Protein AF-A0AAX4KU47-F1 (afdb_monomer_lite)

Structure (mmCIF, N/CA/C/O backbone):
data_AF-A0AAX4KU47-F1
#
_entry.id   AF-A0AAX4KU47-F1
#
loop_
_atom_site.group_PDB
_atom_site.id
_atom_site.type_symbol
_atom_site.label_atom_id
_atom_site.label_alt_id
_atom_site.label_comp_id
_atom_site.label_asym_id
_atom_site.label_entity_id
_atom_site.label_seq_id
_atom_site.pdbx_PDB_ins_code
_atom_site.Cartn_x
_atom_site.Cartn_y
_atom_site.Cartn_z
_atom_site.occupancy
_atom_site.B_iso_or_equiv
_atom_site.auth_seq_id
_atom_site.auth_comp_id
_atom_site.auth_asym_id
_atom_site.auth_atom_id
_atom_site.pdbx_PDB_model_num
ATOM 1 N N . MET A 1 1 ? -15.402 -26.966 4.811 1.00 39.06 1 MET A N 1
ATOM 2 C CA . MET A 1 1 ? -16.759 -26.516 5.169 1.00 39.06 1 MET A CA 1
ATOM 3 C C . MET A 1 1 ? -16.585 -25.682 6.416 1.00 39.06 1 MET A C 1
ATOM 5 O O . MET A 1 1 ? -16.172 -26.235 7.422 1.00 39.06 1 MET A O 1
ATOM 9 N N . SER A 1 2 ? -16.697 -24.364 6.300 1.00 47.88 2 SER A N 1
ATOM 10 C CA . SER A 1 2 ? -16.531 -23.455 7.434 1.00 47.88 2 SER A CA 1
ATOM 11 C C . SER A 1 2 ? -17.862 -23.411 8.173 1.00 47.88 2 SER A C 1
ATOM 13 O O . SER A 1 2 ? -18.871 -23.074 7.552 1.00 47.88 2 SER A O 1
ATOM 15 N N . ASP A 1 3 ? -17.880 -23.810 9.44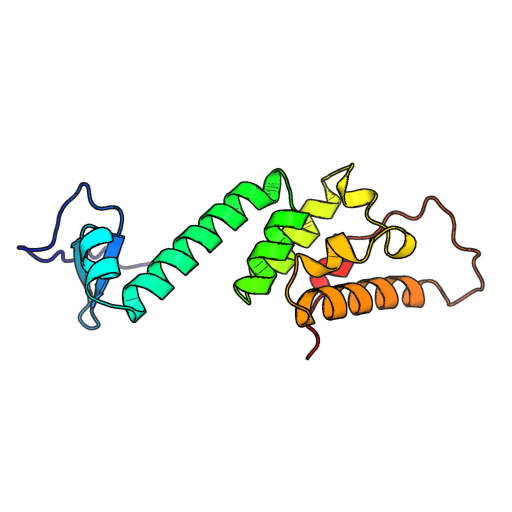2 1.00 53.91 3 ASP A N 1
ATOM 16 C CA . ASP A 1 3 ? -19.080 -23.752 10.272 1.00 53.91 3 ASP A CA 1
ATOM 17 C C . ASP A 1 3 ? -19.616 -22.316 10.293 1.00 53.91 3 ASP A C 1
ATOM 19 O O . ASP A 1 3 ? -18.900 -21.366 10.605 1.00 53.91 3 ASP A O 1
ATOM 23 N N . GLY A 1 4 ? -20.876 -22.150 9.888 1.00 66.69 4 GLY A N 1
ATOM 24 C CA . GLY A 1 4 ? -21.559 -20.862 9.750 1.00 66.69 4 GLY A CA 1
ATOM 25 C C . GLY A 1 4 ? -21.935 -20.226 11.088 1.00 66.69 4 GLY A C 1
ATOM 26 O O . GLY A 1 4 ? -23.089 -19.845 11.276 1.00 66.69 4 GLY A O 1
ATOM 27 N N . GLN A 1 5 ? -20.998 -20.136 12.032 1.00 75.06 5 GLN A N 1
ATOM 28 C CA . GLN A 1 5 ? -21.215 -19.431 13.290 1.00 75.06 5 GLN A CA 1
ATOM 29 C C . GLN A 1 5 ? -21.372 -17.933 13.020 1.00 75.06 5 GLN A C 1
ATOM 31 O O . GLN A 1 5 ? -20.474 -17.258 12.519 1.00 75.06 5 GLN A O 1
ATOM 36 N N . THR A 1 6 ? -22.551 -17.410 13.345 1.00 84.31 6 THR A N 1
ATOM 37 C CA . THR A 1 6 ? -22.819 -15.974 13.316 1.00 84.31 6 THR A CA 1
ATOM 38 C C . THR A 1 6 ? -21.950 -15.255 14.351 1.00 84.31 6 THR A C 1
ATOM 40 O O . THR A 1 6 ? -21.951 -15.671 15.513 1.00 84.31 6 THR A O 1
ATOM 43 N N . PRO A 1 7 ? -21.248 -14.172 13.972 1.00 90.00 7 PRO A N 1
ATOM 44 C CA . PRO A 1 7 ? -20.379 -13.431 14.881 1.00 90.00 7 PRO A CA 1
ATOM 45 C C . PRO A 1 7 ? -21.160 -12.880 16.081 1.00 90.00 7 PRO A C 1
ATOM 47 O O . PRO A 1 7 ? -22.229 -12.282 15.927 1.00 90.00 7 PRO A O 1
ATOM 50 N N . LYS A 1 8 ? -20.613 -13.080 17.284 1.00 95.19 8 LYS A N 1
ATOM 51 C CA . LYS A 1 8 ? -21.180 -12.584 18.542 1.00 95.19 8 LYS A CA 1
ATOM 52 C C . LYS A 1 8 ? -20.763 -11.126 18.747 1.00 95.19 8 LYS A C 1
ATOM 54 O O . LYS A 1 8 ? -19.605 -10.850 19.042 1.00 95.19 8 LYS A O 1
ATOM 59 N N . PHE A 1 9 ? -21.706 -10.198 18.609 1.00 95.75 9 PHE A N 1
ATOM 60 C CA . PHE A 1 9 ? -21.466 -8.777 18.877 1.00 95.75 9 PHE A CA 1
ATOM 61 C C . PHE A 1 9 ? -21.737 -8.420 20.340 1.00 95.75 9 PHE A C 1
ATOM 63 O O . PHE A 1 9 ? -22.656 -8.963 20.958 1.00 95.75 9 PHE A O 1
ATOM 70 N N . ASP A 1 10 ? -20.949 -7.491 20.878 1.00 96.69 10 ASP A N 1
ATOM 71 C CA . ASP A 1 10 ? -21.195 -6.895 22.191 1.00 96.69 10 ASP A CA 1
ATOM 72 C C . ASP A 1 10 ? -22.519 -6.108 22.203 1.00 96.69 10 ASP A C 1
ATOM 74 O O . ASP A 1 10 ? -22.901 -5.488 21.212 1.00 96.69 10 ASP A O 1
ATOM 78 N N . SER A 1 11 ? -23.255 -6.127 23.316 1.00 95.00 11 SER A N 1
ATOM 79 C CA . SER A 1 11 ? -24.563 -5.459 23.393 1.00 95.00 11 SER A CA 1
ATOM 80 C C . SER A 1 11 ? -24.476 -3.937 23.527 1.00 95.00 11 SER A C 1
ATOM 82 O O . SER A 1 11 ? -25.456 -3.250 23.248 1.00 95.00 11 SER A O 1
ATOM 84 N N . ILE A 1 12 ? -23.343 -3.411 23.996 1.00 95.19 12 ILE A N 1
ATOM 85 C CA . ILE A 1 12 ? -23.135 -1.984 24.268 1.00 95.19 12 ILE A CA 1
ATOM 86 C C . ILE A 1 12 ? -22.371 -1.344 23.106 1.00 95.19 12 ILE A C 1
ATOM 88 O O . ILE A 1 12 ? -22.745 -0.279 22.619 1.00 95.19 12 ILE A O 1
ATOM 92 N N . TYR A 1 13 ? -21.319 -2.005 22.635 1.00 93.38 13 TYR A N 1
ATOM 93 C CA . TYR A 1 13 ? -20.399 -1.496 21.621 1.00 93.38 13 TYR A CA 1
ATOM 94 C C . TYR A 1 13 ? -20.650 -2.151 20.256 1.00 93.38 13 TYR A C 1
ATOM 96 O O . TYR A 1 13 ? -19.794 -2.845 19.707 1.00 93.38 13 TYR A O 1
ATOM 104 N N . ASN A 1 14 ? -21.844 -1.933 19.706 1.00 95.81 14 ASN A N 1
ATOM 105 C CA . ASN A 1 14 ? -22.253 -2.463 18.404 1.00 95.81 14 ASN A CA 1
ATOM 106 C C . ASN A 1 14 ? -23.007 -1.412 17.582 1.00 95.81 14 ASN A C 1
ATOM 108 O O . ASN A 1 14 ? -24.174 -1.587 17.233 1.00 95.81 14 ASN A O 1
ATOM 112 N N . ASP A 1 15 ? -22.339 -0.299 17.287 1.00 94.62 15 ASP A N 1
ATOM 113 C CA . ASP A 1 15 ? -22.881 0.715 16.386 1.00 94.62 15 ASP A CA 1
ATOM 114 C C . ASP A 1 15 ? -22.839 0.195 14.933 1.00 94.62 15 ASP A C 1
ATOM 116 O O . ASP A 1 15 ? -21.754 -0.026 14.389 1.00 94.62 15 ASP A O 1
ATOM 120 N N . PRO A 1 16 ? -23.986 -0.021 14.262 1.00 93.44 16 PRO A N 1
ATOM 121 C CA . PRO A 1 16 ? -24.010 -0.523 12.891 1.00 93.44 16 PRO A CA 1
ATOM 122 C C . PRO A 1 16 ? -23.493 0.489 11.860 1.00 93.44 16 PRO A C 1
ATOM 124 O O . PRO A 1 16 ? -23.193 0.089 10.737 1.00 93.44 16 PRO A O 1
ATOM 127 N N . SER A 1 17 ? -23.396 1.771 12.216 1.00 92.81 17 SER A N 1
ATOM 128 C CA . SER A 1 17 ? -22.855 2.826 11.354 1.00 92.81 17 SER A CA 1
ATOM 129 C C . SER A 1 17 ? -21.335 2.980 11.467 1.00 92.81 17 SER A C 1
ATOM 131 O O . SER A 1 17 ? -20.714 3.643 10.633 1.00 92.81 17 SER A O 1
ATOM 133 N N . ALA A 1 18 ? -20.718 2.346 12.468 1.00 93.31 18 ALA A N 1
ATOM 134 C CA . ALA A 1 18 ? -19.285 2.419 12.680 1.00 93.31 18 ALA A CA 1
ATOM 135 C C . ALA A 1 18 ? -18.496 1.710 11.569 1.00 93.31 18 ALA A C 1
ATOM 137 O O . ALA A 1 18 ? -18.812 0.597 11.149 1.00 93.31 18 ALA A O 1
ATOM 138 N N . SER A 1 19 ? -17.398 2.334 11.142 1.00 90.06 19 SER A N 1
ATOM 139 C CA . SER A 1 19 ? -16.499 1.801 10.109 1.00 90.06 19 SER A CA 1
ATOM 140 C C . SER A 1 19 ? -15.408 0.871 10.644 1.00 90.06 19 SER A C 1
ATOM 142 O O . SER A 1 19 ? -14.679 0.270 9.858 1.00 90.06 19 SER A O 1
ATOM 144 N N . THR A 1 20 ? -15.254 0.756 11.967 1.00 92.31 20 THR A N 1
ATOM 145 C CA . THR A 1 20 ? -14.213 -0.065 12.601 1.00 92.31 20 THR A CA 1
ATOM 146 C C . THR A 1 20 ? -14.843 -1.189 13.410 1.00 92.31 20 THR A C 1
ATOM 148 O O . THR A 1 20 ? -15.725 -0.955 14.234 1.00 92.31 20 THR A O 1
ATOM 151 N N . THR A 1 21 ? -14.365 -2.415 13.184 1.00 95.31 21 THR A N 1
ATOM 152 C CA . THR A 1 21 ? -14.710 -3.588 13.994 1.00 95.31 21 THR A CA 1
ATOM 153 C C . THR A 1 21 ? -13.458 -4.092 14.700 1.00 95.31 21 THR A C 1
ATOM 155 O O . THR A 1 21 ? -12.469 -4.415 14.043 1.00 95.31 21 THR A O 1
ATOM 158 N N . LEU A 1 22 ? -13.493 -4.145 16.029 1.00 94.50 22 LEU A N 1
ATOM 159 C CA . LEU A 1 22 ? -12.470 -4.790 16.847 1.00 94.50 22 LEU A CA 1
ATOM 160 C C . LEU A 1 22 ? -12.941 -6.199 17.207 1.00 94.50 22 LEU A C 1
ATOM 162 O O . LEU A 1 22 ? -14.134 -6.416 17.410 1.00 94.50 22 LEU A O 1
ATOM 166 N N . VAL A 1 23 ? -12.006 -7.140 17.292 1.00 95.81 23 VAL A N 1
ATOM 167 C CA . VAL A 1 23 ? -12.281 -8.524 17.691 1.00 95.81 23 VAL A CA 1
ATOM 168 C C . VAL A 1 23 ? -11.397 -8.845 18.884 1.00 95.81 23 VAL A C 1
ATOM 170 O O . VAL A 1 23 ? -10.178 -8.673 18.815 1.00 95.81 23 VAL A O 1
ATOM 173 N N . SER A 1 24 ? -12.007 -9.247 19.993 1.00 95.19 24 SER A N 1
ATOM 174 C CA . SER A 1 24 ? -11.281 -9.697 21.180 1.00 95.19 24 SER A CA 1
ATOM 175 C C . SER A 1 24 ? -10.788 -11.139 21.025 1.00 95.19 24 SER A C 1
ATOM 177 O O . SER A 1 24 ? -11.182 -11.866 20.115 1.00 95.19 24 SER A O 1
ATOM 179 N N . SER A 1 25 ? -9.916 -11.577 21.935 1.00 95.31 25 SER A N 1
ATOM 180 C CA . SER A 1 25 ? -9.374 -12.944 21.938 1.00 95.31 25 SER A CA 1
ATOM 181 C C . SER A 1 25 ? -10.416 -14.035 22.210 1.00 95.31 25 SER A C 1
ATOM 183 O O . SER A 1 25 ? -10.154 -15.197 21.929 1.00 95.31 25 SER A O 1
ATOM 185 N N . ASP A 1 26 ? -11.568 -13.678 22.775 1.00 95.50 26 ASP A N 1
ATOM 186 C CA . ASP A 1 26 ? -12.726 -14.550 23.010 1.00 95.50 26 ASP A CA 1
ATOM 187 C C . ASP A 1 26 ? -13.793 -14.434 21.903 1.00 95.50 26 ASP A C 1
ATOM 189 O O . ASP A 1 26 ? -14.955 -14.773 22.122 1.00 95.50 26 ASP A O 1
ATOM 193 N N . GLU A 1 27 ? -13.399 -13.950 20.719 1.00 94.31 27 GLU A N 1
ATOM 194 C CA . GLU A 1 27 ? -14.235 -13.855 19.513 1.00 94.31 27 GLU A CA 1
ATOM 195 C C . GLU A 1 27 ? -15.504 -12.997 19.685 1.00 94.31 27 GLU A C 1
ATOM 197 O O . GLU A 1 27 ? -16.520 -13.207 19.014 1.00 94.31 27 GLU A O 1
ATOM 202 N N . VAL A 1 28 ? -15.453 -11.989 20.563 1.00 96.25 28 VAL A N 1
ATOM 203 C CA . VAL A 1 28 ? -16.495 -10.960 20.668 1.00 96.25 28 VAL A CA 1
ATOM 204 C C . VAL A 1 28 ? -16.146 -9.792 19.749 1.00 96.25 28 VAL A C 1
ATOM 206 O O . VAL A 1 28 ? -15.014 -9.306 19.709 1.00 96.25 28 VAL A O 1
ATOM 209 N N . TYR A 1 29 ? -17.139 -9.342 18.988 1.00 96.88 29 TYR A N 1
ATOM 210 C CA . TYR A 1 29 ? -16.997 -8.283 17.998 1.00 96.88 29 TYR A CA 1
ATOM 211 C C . TYR A 1 29 ? -17.541 -6.959 18.544 1.00 96.88 29 TYR A C 1
ATOM 213 O O . TYR A 1 29 ? -18.667 -6.894 19.040 1.00 96.88 29 TYR A O 1
ATOM 221 N N . PHE A 1 30 ? -16.766 -5.889 18.383 1.00 96.88 30 PHE A N 1
ATOM 222 C CA . PHE A 1 30 ? -17.108 -4.537 18.824 1.00 96.88 30 PHE A CA 1
ATOM 223 C C . PHE A 1 30 ? -17.125 -3.608 17.610 1.00 96.88 30 PHE A C 1
ATOM 225 O O . PHE A 1 30 ? -16.092 -3.440 16.961 1.00 96.88 30 PHE A O 1
ATOM 232 N N . ARG A 1 31 ? -18.269 -2.993 17.294 1.00 96.19 31 ARG A N 1
ATOM 233 C CA . ARG A 1 31 ? -18.370 -1.973 16.236 1.00 96.19 31 ARG A CA 1
ATOM 234 C C . ARG A 1 31 ? -18.371 -0.591 16.866 1.00 96.19 31 ARG A C 1
ATOM 236 O O . ARG A 1 31 ? -19.286 -0.254 17.618 1.00 96.19 31 ARG A O 1
ATOM 243 N N . VAL A 1 32 ? -17.329 0.185 16.585 1.00 95.44 32 VAL A N 1
ATOM 244 C CA . VAL A 1 32 ? -17.055 1.455 17.270 1.00 95.44 32 VAL A CA 1
ATOM 245 C C . VAL A 1 32 ? -16.520 2.510 16.309 1.00 95.44 32 VAL A C 1
ATOM 247 O 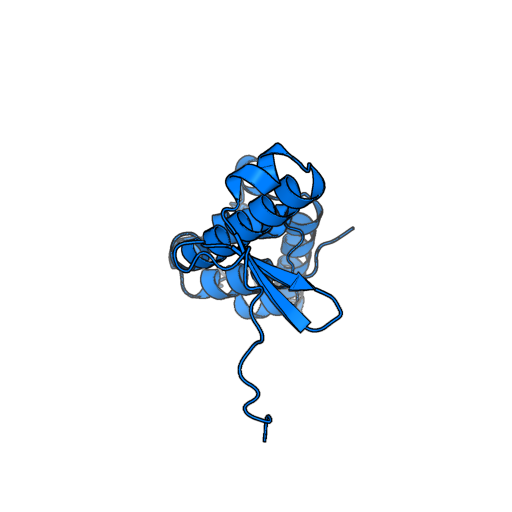O . VAL A 1 32 ? -15.803 2.200 15.356 1.00 95.44 32 VAL A O 1
ATOM 250 N N . ASP A 1 33 ? -16.849 3.774 16.570 1.00 93.62 33 ASP A N 1
ATOM 251 C CA . ASP A 1 33 ? -16.274 4.888 15.823 1.00 93.62 33 ASP A CA 1
ATOM 252 C C . ASP A 1 33 ? -14.745 4.948 16.061 1.00 93.62 33 ASP A C 1
ATOM 254 O O . ASP A 1 33 ? -14.285 4.835 17.206 1.00 93.62 33 ASP A O 1
ATOM 258 N N . PRO A 1 34 ? -13.920 5.110 15.011 1.00 92.75 34 PRO A N 1
ATOM 259 C CA . PRO A 1 34 ? -12.472 5.189 15.161 1.00 92.75 34 PRO A CA 1
ATOM 260 C C . PRO A 1 34 ? -11.992 6.462 15.876 1.00 92.75 34 PRO A C 1
ATOM 262 O O . PRO A 1 34 ? -10.896 6.458 16.437 1.00 92.75 34 PRO A O 1
ATOM 265 N N . TYR A 1 35 ? -12.742 7.565 15.861 1.00 93.62 35 TYR A N 1
ATOM 266 C CA . TYR A 1 35 ? -12.311 8.856 16.403 1.00 93.62 35 TYR A CA 1
ATOM 267 C C . TYR A 1 35 ? -12.001 8.801 17.911 1.00 93.62 35 TYR A C 1
ATOM 269 O O . TYR A 1 35 ? -10.886 9.188 18.284 1.00 93.62 35 TYR A O 1
ATOM 277 N N . PRO A 1 36 ? -12.881 8.276 18.791 1.00 94.00 36 PRO A N 1
ATOM 278 C CA . PRO A 1 36 ? -12.555 8.095 20.205 1.00 94.00 36 PRO A CA 1
ATOM 279 C C . PRO A 1 36 ? -11.307 7.233 20.437 1.00 94.00 36 PRO A C 1
ATOM 281 O O . PRO A 1 36 ? -10.480 7.578 21.281 1.00 94.00 36 PRO A O 1
ATOM 284 N N . LEU A 1 37 ? -11.123 6.161 19.654 1.00 93.88 37 LEU A N 1
ATOM 285 C CA . LEU A 1 37 ? -9.957 5.275 19.761 1.00 93.88 37 LEU A CA 1
ATOM 286 C C . LEU A 1 37 ?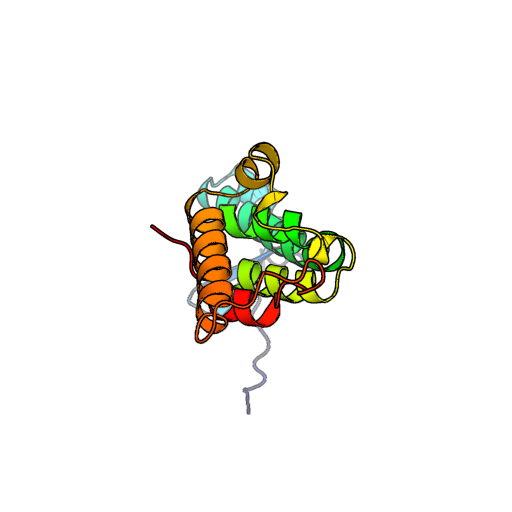 -8.658 5.998 19.395 1.00 93.88 37 LEU A C 1
ATOM 288 O O . LEU A 1 37 ? -7.684 5.944 20.144 1.00 93.88 37 LEU A O 1
ATOM 292 N N . LYS A 1 38 ? -8.660 6.725 18.270 1.00 93.94 38 LYS A N 1
ATOM 293 C CA . LYS A 1 38 ? -7.518 7.526 17.803 1.00 93.94 38 LYS A CA 1
ATOM 294 C C . LYS A 1 38 ? -7.154 8.633 18.793 1.00 93.94 38 LYS A C 1
ATOM 296 O O . LYS A 1 38 ? -5.980 8.957 18.955 1.00 93.94 38 LYS A O 1
ATOM 301 N N . LYS A 1 39 ? -8.156 9.233 19.440 1.00 94.88 39 LYS A N 1
ATOM 302 C CA . LYS A 1 39 ? -7.958 10.297 20.432 1.00 94.88 39 LYS A CA 1
ATOM 303 C C . LYS A 1 39 ? -7.410 9.754 21.754 1.00 94.88 39 LYS A C 1
ATOM 305 O O . LYS A 1 39 ? -6.573 10.408 22.366 1.00 94.88 39 LYS A O 1
ATOM 310 N N . GLY A 1 40 ? -7.894 8.591 22.193 1.00 94.06 40 GLY A N 1
ATOM 311 C CA . GLY A 1 40 ? -7.564 8.007 23.495 1.00 94.06 40 GLY A CA 1
ATOM 312 C C . GLY A 1 40 ? -6.329 7.105 23.517 1.00 94.06 40 GLY A C 1
ATOM 313 O O . GLY A 1 40 ? -5.829 6.804 24.596 1.00 94.06 40 GLY A O 1
ATOM 314 N N . SER A 1 41 ? -5.829 6.661 22.362 1.00 96.44 41 SER A N 1
ATOM 315 C CA . SER A 1 41 ? -4.718 5.710 22.286 1.00 96.44 41 SER A CA 1
ATOM 316 C C . SER A 1 41 ? -3.831 5.975 21.076 1.00 96.44 41 SER A C 1
ATOM 318 O O . SER A 1 41 ? -4.284 5.935 19.931 1.00 96.44 41 SER A O 1
ATOM 320 N N . THR A 1 42 ? -2.538 6.191 21.325 1.00 94.88 42 THR A N 1
ATOM 321 C CA . THR A 1 42 ? -1.529 6.322 20.264 1.00 94.88 42 THR A CA 1
ATOM 322 C C . THR A 1 42 ? -1.411 5.040 19.445 1.00 94.88 42 THR A C 1
ATOM 324 O O . THR A 1 42 ? -1.326 5.114 18.227 1.00 94.88 42 THR A O 1
ATOM 327 N N . VAL A 1 43 ? -1.521 3.871 20.083 1.00 94.25 43 VAL A N 1
ATOM 328 C CA . VAL A 1 4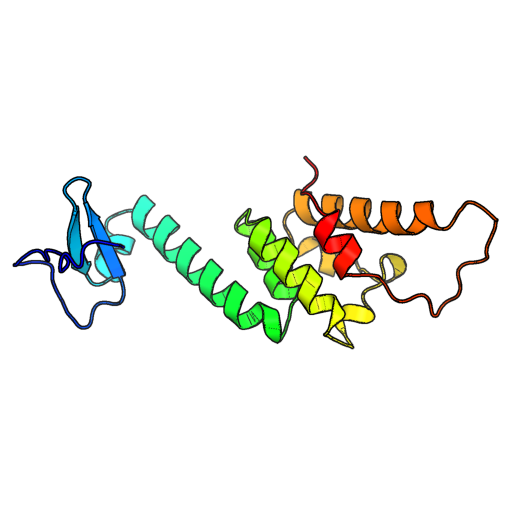3 ? -1.483 2.570 19.400 1.00 94.25 43 VAL A CA 1
ATOM 329 C C . VAL A 1 43 ? -2.638 2.443 18.408 1.00 94.25 43 VAL A C 1
ATOM 331 O O . VAL A 1 43 ? -2.411 2.159 17.235 1.00 94.25 43 VAL A O 1
ATOM 334 N N . PHE A 1 44 ? -3.879 2.706 18.837 1.00 93.12 44 PHE A N 1
ATOM 335 C CA . PHE A 1 44 ? -5.024 2.648 17.921 1.00 93.12 44 PHE A CA 1
ATOM 336 C C . PHE A 1 44 ? -4.954 3.731 16.851 1.00 93.12 44 PHE A C 1
ATOM 338 O O . PHE A 1 44 ? -5.338 3.485 15.708 1.00 93.12 44 PHE A O 1
ATOM 345 N N . ARG A 1 45 ? -4.449 4.919 17.192 1.00 93.31 45 ARG A N 1
ATOM 346 C CA . ARG A 1 45 ? -4.231 5.980 16.214 1.00 93.31 45 ARG A CA 1
ATOM 347 C C . ARG A 1 45 ? -3.324 5.524 15.087 1.00 93.31 45 ARG A C 1
ATOM 349 O O . ARG A 1 45 ? -3.695 5.691 13.926 1.00 93.31 45 ARG A O 1
ATOM 356 N N . ASP A 1 46 ? -2.185 4.950 15.432 1.00 89.81 46 ASP A N 1
ATOM 357 C CA . ASP A 1 46 ? -1.167 4.579 14.462 1.00 89.81 46 ASP A CA 1
ATOM 358 C C . ASP A 1 46 ? -1.667 3.397 13.613 1.00 89.81 46 ASP A C 1
ATOM 360 O O . ASP A 1 46 ? -1.711 3.513 12.390 1.00 89.81 46 ASP A O 1
ATOM 364 N N . VAL A 1 47 ? -2.218 2.346 14.236 1.00 90.50 47 VAL A N 1
ATOM 365 C CA . VAL A 1 47 ? -2.779 1.172 13.533 1.00 90.50 47 VAL A CA 1
ATOM 366 C C . VAL A 1 47 ? -3.925 1.547 12.585 1.00 90.50 47 VAL A C 1
ATOM 368 O O . VAL A 1 47 ? -3.945 1.137 11.425 1.00 90.50 47 VAL A O 1
ATOM 371 N N . LEU A 1 48 ? -4.897 2.344 13.042 1.00 89.94 48 LEU A N 1
ATOM 372 C CA . LEU A 1 48 ? -6.053 2.714 12.215 1.00 89.94 48 LEU A CA 1
ATOM 373 C C . LEU A 1 48 ? -5.677 3.691 11.093 1.00 89.94 48 LEU A C 1
ATOM 375 O O . LEU A 1 48 ? -6.338 3.718 10.056 1.00 89.94 48 LEU A O 1
ATOM 379 N N . THR A 1 49 ? -4.643 4.509 11.292 1.00 90.06 49 THR A N 1
ATOM 380 C CA . THR A 1 49 ? -4.122 5.399 10.243 1.00 90.06 49 THR A CA 1
ATOM 381 C C . THR A 1 49 ? -3.342 4.603 9.205 1.00 90.06 49 THR A C 1
ATOM 383 O O . THR A 1 49 ? -3.549 4.798 8.010 1.00 90.06 49 THR A O 1
ATOM 386 N N . GLU A 1 50 ? -2.512 3.659 9.643 1.00 87.81 50 GLU A N 1
ATOM 387 C CA . GLU A 1 50 ? -1.761 2.767 8.764 1.00 87.81 50 GLU A CA 1
ATOM 388 C C . GLU A 1 50 ? -2.693 1.934 7.872 1.00 87.81 50 GLU A C 1
ATOM 390 O O . GLU A 1 50 ? -2.490 1.860 6.661 1.00 87.81 50 GLU A O 1
ATOM 395 N N . ASN A 1 51 ? -3.775 1.389 8.434 1.00 86.69 51 ASN A N 1
ATOM 396 C CA . ASN A 1 51 ? -4.779 0.654 7.663 1.00 86.69 51 ASN A CA 1
ATOM 397 C C . ASN A 1 51 ? -5.483 1.534 6.623 1.00 86.69 51 ASN A C 1
ATOM 399 O O . ASN A 1 51 ? -5.651 1.115 5.480 1.00 86.69 51 ASN A O 1
ATOM 403 N N . ALA A 1 52 ? -5.847 2.768 6.982 1.00 85.94 52 ALA A N 1
ATOM 404 C CA . ALA A 1 52 ? -6.444 3.701 6.028 1.00 85.94 52 ALA A CA 1
ATOM 405 C C . ALA A 1 52 ? -5.485 4.026 4.868 1.00 85.94 52 ALA A C 1
ATOM 407 O O . ALA A 1 52 ? -5.909 4.076 3.713 1.00 85.94 52 ALA A O 1
ATOM 408 N N . LEU A 1 53 ? -4.189 4.187 5.157 1.00 85.50 53 LEU A N 1
ATOM 409 C CA . LEU A 1 53 ? -3.163 4.388 4.132 1.00 85.50 53 LEU A CA 1
ATOM 410 C C . LEU A 1 53 ? -2.987 3.152 3.239 1.00 85.50 53 LEU A C 1
ATOM 412 O O . LEU A 1 53 ? -2.833 3.309 2.029 1.00 85.50 53 LEU A O 1
ATOM 416 N N . ARG A 1 54 ? -3.052 1.935 3.797 1.00 86.81 54 ARG A N 1
ATOM 417 C CA . ARG A 1 54 ? -3.012 0.681 3.018 1.00 86.81 54 ARG A CA 1
ATOM 418 C C . ARG A 1 54 ? -4.177 0.597 2.035 1.00 86.81 54 ARG A C 1
ATOM 420 O O . ARG A 1 54 ? -3.954 0.303 0.863 1.00 86.81 54 ARG A O 1
ATOM 427 N N . GLU A 1 55 ? -5.397 0.891 2.475 1.00 87.62 55 GLU A N 1
ATOM 428 C CA . GLU A 1 55 ? -6.568 0.889 1.588 1.00 87.62 55 GLU A CA 1
ATOM 429 C C . GLU A 1 55 ? -6.474 1.979 0.518 1.00 87.62 55 GLU A C 1
ATOM 431 O O . GLU A 1 55 ? -6.707 1.714 -0.661 1.00 87.62 55 GLU A O 1
ATOM 436 N N . GLN A 1 56 ? -6.029 3.183 0.885 1.00 84.81 56 GLN A N 1
ATOM 437 C CA . GLN A 1 56 ? -5.786 4.243 -0.090 1.00 84.81 56 GLN A CA 1
ATOM 438 C C . GLN A 1 56 ? -4.735 3.834 -1.130 1.00 84.81 56 GLN A C 1
ATOM 440 O O . GLN A 1 56 ? -4.907 4.103 -2.318 1.00 84.81 56 GLN A O 1
ATOM 445 N N . ALA A 1 57 ? -3.656 3.178 -0.705 1.00 83.38 57 ALA A N 1
ATOM 446 C CA . ALA A 1 57 ? -2.610 2.707 -1.600 1.00 83.38 57 ALA A CA 1
ATOM 447 C C . ALA A 1 57 ? -3.128 1.632 -2.568 1.00 83.38 57 ALA A C 1
ATOM 449 O O . ALA A 1 57 ? -2.811 1.703 -3.751 1.00 83.38 57 ALA A O 1
ATOM 450 N N . LYS A 1 58 ? -3.980 0.701 -2.114 1.00 86.56 58 LYS A N 1
ATOM 451 C CA . LYS A 1 58 ? -4.645 -0.281 -2.993 1.00 86.56 58 LYS A CA 1
ATOM 452 C C . LYS A 1 58 ? -5.521 0.390 -4.048 1.00 86.56 58 LYS A C 1
ATOM 454 O O . LYS A 1 58 ? -5.450 0.020 -5.213 1.00 86.56 58 LYS A O 1
ATOM 459 N N . LEU A 1 59 ? -6.313 1.389 -3.655 1.00 86.25 59 LEU A N 1
ATOM 460 C CA . LEU A 1 59 ? -7.167 2.133 -4.587 1.00 86.25 59 LEU A CA 1
ATOM 461 C C . LEU A 1 59 ? -6.333 2.900 -5.620 1.00 86.25 59 LEU A C 1
ATOM 463 O O . LEU A 1 59 ? -6.618 2.849 -6.812 1.00 86.25 59 LEU A O 1
ATOM 467 N N . LYS A 1 60 ? -5.259 3.558 -5.171 1.00 82.94 60 LYS A N 1
ATOM 468 C CA . LYS A 1 60 ? -4.343 4.301 -6.046 1.00 82.94 60 LYS A CA 1
ATOM 469 C C . LYS A 1 60 ? -3.499 3.414 -6.956 1.00 82.94 60 LYS A C 1
ATOM 471 O O . LYS A 1 60 ? -2.998 3.918 -7.956 1.00 82.94 60 LYS A O 1
ATOM 476 N N . ALA A 1 61 ? -3.311 2.139 -6.621 1.00 85.00 61 ALA A N 1
ATOM 477 C CA . ALA A 1 61 ? -2.407 1.254 -7.351 1.00 85.00 61 ALA A CA 1
ATOM 478 C C . ALA A 1 61 ? -2.785 1.114 -8.832 1.00 85.00 61 ALA A C 1
ATOM 480 O O . ALA A 1 61 ? -1.893 1.017 -9.669 1.00 85.00 61 ALA A O 1
ATOM 481 N N . PHE A 1 62 ? -4.079 1.186 -9.154 1.00 83.62 62 PHE A N 1
ATOM 482 C CA . PHE A 1 62 ? -4.575 1.109 -10.530 1.00 83.62 62 PHE A CA 1
ATOM 483 C C . PHE A 1 62 ? -4.322 2.376 -11.351 1.00 83.62 62 PHE A C 1
ATOM 485 O O . PHE A 1 62 ? -4.082 2.290 -12.548 1.00 83.62 62 PHE A O 1
ATOM 492 N N . GLU A 1 63 ? -4.385 3.553 -10.728 1.00 85.81 63 GLU A N 1
ATOM 493 C CA . GLU A 1 63 ? -4.259 4.831 -11.443 1.00 85.81 63 GLU A CA 1
ATOM 494 C C . GLU A 1 63 ? -2.820 5.345 -11.461 1.00 85.81 63 GLU A C 1
ATOM 496 O O . GLU A 1 63 ? -2.388 5.999 -12.408 1.00 85.81 63 GLU A O 1
ATOM 501 N N . ARG A 1 64 ? -2.097 5.130 -10.359 1.00 89.12 64 ARG A N 1
ATOM 502 C CA . ARG A 1 64 ? -0.778 5.711 -10.093 1.00 89.12 64 ARG A CA 1
ATOM 503 C C . ARG A 1 64 ? 0.086 4.674 -9.369 1.00 89.12 64 ARG A C 1
ATOM 505 O O . ARG A 1 64 ? 0.404 4.856 -8.188 1.00 89.12 64 ARG A O 1
ATOM 512 N N . PRO A 1 65 ? 0.487 3.588 -10.054 1.00 91.44 65 PRO A N 1
ATOM 513 C CA . PRO A 1 65 ? 1.186 2.464 -9.433 1.00 91.44 65 PRO A CA 1
ATOM 514 C C . PRO A 1 65 ? 2.494 2.879 -8.744 1.00 91.44 65 PRO A C 1
ATOM 516 O O . PRO A 1 65 ? 2.845 2.326 -7.704 1.00 91.44 65 PRO A O 1
ATOM 519 N N . TRP A 1 66 ? 3.187 3.909 -9.245 1.00 90.69 66 TRP A N 1
ATOM 520 C CA . TRP A 1 66 ? 4.363 4.466 -8.566 1.00 90.69 66 TRP A CA 1
ATOM 521 C C . TRP A 1 66 ? 4.035 5.086 -7.204 1.00 90.69 66 TRP A C 1
ATOM 523 O O . TRP A 1 66 ? 4.714 4.798 -6.221 1.00 90.69 66 TRP A O 1
ATOM 533 N N . GLU A 1 67 ? 2.964 5.879 -7.098 1.00 91.19 67 GLU A N 1
ATOM 534 C CA . GLU A 1 67 ? 2.558 6.436 -5.801 1.00 91.19 67 GLU A CA 1
ATOM 535 C C . GLU A 1 67 ? 2.164 5.332 -4.819 1.00 91.19 67 GLU A C 1
ATOM 537 O O . GLU A 1 67 ? 2.504 5.403 -3.637 1.00 91.19 67 GLU A O 1
ATOM 542 N N . ALA A 1 68 ? 1.477 4.294 -5.302 1.00 93.12 68 ALA A N 1
ATOM 543 C CA . ALA A 1 68 ? 1.129 3.137 -4.488 1.00 93.12 68 ALA A CA 1
ATOM 544 C C . ALA A 1 68 ? 2.371 2.355 -4.034 1.00 93.12 68 ALA A C 1
ATOM 546 O O . ALA A 1 68 ? 2.426 1.923 -2.882 1.00 93.12 68 ALA A O 1
ATOM 547 N N . PHE A 1 69 ? 3.397 2.230 -4.881 1.00 93.94 69 PHE A N 1
ATOM 548 C CA . PHE A 1 69 ? 4.694 1.667 -4.499 1.00 93.94 69 PHE A CA 1
ATOM 549 C C . PHE A 1 69 ? 5.384 2.509 -3.413 1.00 93.94 69 PHE A C 1
ATOM 551 O O . PHE A 1 69 ? 5.842 1.962 -2.407 1.00 93.94 69 PHE A O 1
ATOM 558 N N . CYS A 1 70 ? 5.406 3.838 -3.555 1.00 93.12 70 CYS A N 1
ATOM 559 C CA . CYS A 1 70 ? 5.945 4.736 -2.532 1.00 93.12 70 CYS A CA 1
ATOM 560 C C . CYS A 1 70 ? 5.202 4.581 -1.200 1.00 93.12 70 CYS A C 1
ATOM 562 O O . CYS A 1 70 ? 5.841 4.413 -0.162 1.00 93.12 70 CYS A O 1
ATOM 564 N N . LEU A 1 71 ? 3.867 4.558 -1.212 1.00 92.75 71 LEU A N 1
ATOM 565 C CA . LEU A 1 71 ? 3.068 4.320 -0.005 1.00 92.75 71 LEU A CA 1
ATOM 566 C C . LEU A 1 71 ? 3.375 2.950 0.615 1.00 92.75 71 LEU A C 1
ATOM 568 O O . LEU A 1 71 ? 3.638 2.871 1.814 1.00 92.75 71 LEU A O 1
ATOM 572 N N . ALA A 1 72 ? 3.426 1.889 -0.193 1.00 94.56 72 ALA A N 1
ATOM 573 C CA . ALA A 1 72 ? 3.781 0.547 0.262 1.00 94.56 72 ALA A CA 1
ATOM 574 C C . ALA A 1 72 ? 5.161 0.506 0.937 1.00 94.56 72 ALA A C 1
ATOM 576 O O . ALA A 1 72 ? 5.325 -0.164 1.958 1.00 94.56 72 ALA A O 1
ATOM 577 N N . SER A 1 73 ? 6.130 1.275 0.428 1.00 95.75 73 SER A N 1
ATOM 578 C CA . SER A 1 73 ? 7.471 1.356 1.016 1.00 95.75 73 SER A CA 1
ATOM 579 C C . SER A 1 73 ? 7.477 1.941 2.431 1.00 95.75 73 SER A C 1
ATOM 581 O O . SER A 1 73 ? 8.166 1.420 3.310 1.00 95.75 73 SER A O 1
ATOM 583 N N . HIS A 1 74 ? 6.669 2.976 2.686 1.00 93.25 74 HIS A N 1
ATOM 584 C CA . HIS A 1 74 ? 6.533 3.583 4.017 1.00 93.25 74 HIS A CA 1
ATOM 585 C C . HIS A 1 74 ? 5.788 2.662 4.985 1.00 93.25 74 HIS A C 1
ATOM 587 O O . HIS A 1 74 ? 6.119 2.607 6.167 1.00 93.25 74 HIS A O 1
ATOM 593 N N . LEU A 1 75 ? 4.840 1.881 4.463 1.00 92.44 75 LEU A N 1
ATOM 594 C CA . LEU A 1 75 ? 4.056 0.883 5.199 1.00 92.44 75 LEU A CA 1
ATOM 595 C C . LEU A 1 75 ? 4.797 -0.450 5.394 1.00 92.44 75 LEU A C 1
ATOM 597 O O . LEU A 1 75 ? 4.247 -1.384 5.984 1.00 92.44 75 LEU A O 1
ATOM 601 N N . LYS A 1 76 ? 6.026 -0.564 4.867 1.00 94.81 76 LYS A N 1
ATOM 602 C CA . LYS A 1 76 ? 6.822 -1.800 4.825 1.00 94.81 76 LYS A CA 1
ATOM 603 C C . LYS A 1 76 ? 6.022 -2.994 4.274 1.00 94.81 76 LYS A C 1
ATOM 605 O O . LYS A 1 76 ? 6.207 -4.127 4.714 1.00 94.81 76 LYS A O 1
ATOM 610 N N . ASP A 1 77 ? 5.127 -2.736 3.322 1.00 95.06 77 ASP A N 1
ATOM 611 C CA . ASP A 1 77 ? 4.262 -3.738 2.706 1.00 95.06 77 ASP A CA 1
ATOM 612 C C . ASP A 1 77 ? 4.868 -4.251 1.397 1.00 95.06 77 ASP A C 1
ATOM 614 O O . ASP A 1 77 ? 4.604 -3.733 0.309 1.00 95.06 77 ASP A O 1
ATOM 618 N N . GLU A 1 78 ? 5.689 -5.296 1.497 1.00 96.38 78 GLU A N 1
ATOM 619 C CA . GLU A 1 78 ? 6.337 -5.894 0.328 1.00 96.38 78 GLU A CA 1
ATOM 620 C C . GLU A 1 78 ? 5.312 -6.426 -0.684 1.00 96.38 78 GLU A C 1
ATOM 622 O O . GLU A 1 78 ? 5.498 -6.274 -1.892 1.00 96.38 78 GLU A O 1
ATOM 627 N N . LYS A 1 79 ? 4.210 -7.023 -0.211 1.00 95.94 79 LYS A N 1
ATOM 628 C CA . LYS A 1 79 ? 3.186 -7.601 -1.092 1.00 95.94 79 LYS A CA 1
ATOM 629 C C . LYS A 1 79 ? 2.511 -6.514 -1.917 1.00 95.94 79 LYS A C 1
ATOM 631 O O . LYS A 1 79 ? 2.352 -6.680 -3.126 1.00 95.94 79 LYS A O 1
ATOM 636 N N . LEU A 1 80 ? 2.156 -5.399 -1.279 1.00 95.00 80 LEU A N 1
ATOM 637 C CA . LEU A 1 80 ? 1.571 -4.256 -1.971 1.00 95.00 80 LEU A CA 1
ATOM 638 C C . LEU A 1 80 ? 2.568 -3.608 -2.934 1.00 95.00 80 LEU A C 1
ATOM 640 O O . LEU A 1 80 ? 2.190 -3.258 -4.046 1.00 95.00 80 LEU A O 1
ATOM 644 N N . ALA A 1 81 ? 3.843 -3.500 -2.558 1.00 96.31 81 ALA A N 1
ATOM 645 C CA . ALA A 1 81 ? 4.876 -2.990 -3.455 1.00 96.31 81 ALA A CA 1
ATOM 646 C C . ALA A 1 81 ? 5.029 -3.868 -4.706 1.00 96.31 81 ALA A C 1
ATOM 648 O O . ALA A 1 81 ? 4.994 -3.345 -5.817 1.00 96.31 81 ALA A O 1
ATOM 649 N N . LYS A 1 82 ? 5.104 -5.197 -4.552 1.00 96.38 82 LYS A N 1
ATOM 650 C CA . LYS A 1 82 ? 5.132 -6.145 -5.680 1.00 96.38 82 LYS A CA 1
ATOM 651 C C . LYS A 1 82 ? 3.900 -6.023 -6.564 1.00 96.38 82 LYS A C 1
ATOM 653 O O . LYS A 1 82 ? 4.021 -6.031 -7.784 1.00 96.38 82 LYS A O 1
ATOM 658 N N . HIS A 1 83 ? 2.720 -5.901 -5.963 1.00 95.00 83 HIS A N 1
ATOM 659 C CA . HIS A 1 83 ? 1.486 -5.719 -6.717 1.00 95.00 83 HIS A CA 1
ATOM 660 C C . HIS A 1 83 ? 1.506 -4.421 -7.534 1.00 95.00 83 HIS A C 1
ATOM 662 O O . HIS A 1 83 ? 1.240 -4.459 -8.732 1.00 95.00 83 HIS A O 1
ATOM 668 N N . SER A 1 84 ? 1.917 -3.308 -6.924 1.00 93.69 84 SER A N 1
ATOM 669 C CA . SER A 1 84 ? 2.084 -2.026 -7.613 1.00 93.69 84 SER A CA 1
ATOM 670 C C . SER A 1 84 ? 3.083 -2.118 -8.770 1.00 93.69 84 SER A C 1
ATOM 672 O O . SER A 1 84 ? 2.812 -1.586 -9.840 1.00 93.69 84 SER A O 1
ATOM 674 N N . LEU A 1 85 ? 4.198 -2.842 -8.604 1.00 93.69 85 LEU A N 1
ATOM 675 C CA . LEU A 1 85 ? 5.156 -3.092 -9.689 1.00 93.69 85 LEU A CA 1
ATOM 676 C C . LEU A 1 85 ? 4.538 -3.900 -10.839 1.00 93.69 85 LEU A C 1
ATOM 678 O O . LEU A 1 85 ? 4.784 -3.578 -11.994 1.00 93.69 85 LEU A O 1
ATOM 682 N N . LYS A 1 86 ? 3.706 -4.912 -10.556 1.00 93.44 86 LYS A N 1
ATOM 683 C CA . LYS A 1 86 ? 2.988 -5.658 -11.609 1.00 93.44 86 LYS A CA 1
ATOM 684 C C . LYS A 1 86 ? 2.053 -4.750 -12.403 1.00 93.44 86 LYS A C 1
ATOM 686 O O . LYS A 1 86 ? 2.033 -4.828 -13.623 1.00 93.44 86 LYS A O 1
ATOM 691 N N . LEU A 1 87 ? 1.346 -3.844 -11.728 1.00 91.25 87 LEU A N 1
ATOM 692 C CA . LEU A 1 87 ? 0.465 -2.876 -12.388 1.00 91.25 87 LEU A CA 1
ATOM 693 C C . LEU A 1 87 ? 1.236 -1.870 -13.262 1.00 91.25 87 LEU A C 1
ATOM 695 O O . LEU A 1 87 ? 0.703 -1.410 -14.267 1.00 91.25 87 LEU A O 1
ATOM 699 N N . MET A 1 88 ? 2.516 -1.590 -12.975 1.00 89.56 88 MET A N 1
ATOM 700 C CA . MET A 1 88 ? 3.364 -0.794 -13.884 1.00 89.56 88 MET A CA 1
ATOM 701 C C . MET A 1 88 ? 3.590 -1.465 -15.245 1.00 89.56 88 MET A C 1
ATOM 703 O O . MET A 1 88 ? 3.928 -0.775 -16.203 1.00 89.56 88 MET A O 1
ATOM 707 N N . ALA A 1 89 ? 3.406 -2.787 -15.356 1.00 86.25 89 ALA A N 1
ATOM 708 C CA . ALA A 1 89 ? 3.453 -3.487 -16.640 1.00 86.25 89 ALA A CA 1
ATOM 709 C C . ALA A 1 89 ? 2.294 -3.085 -17.566 1.00 86.25 89 ALA A C 1
ATOM 711 O O . ALA A 1 89 ? 2.433 -3.157 -18.785 1.00 86.25 89 ALA A O 1
ATOM 712 N N . GLU A 1 90 ? 1.158 -2.702 -16.982 1.00 83.88 90 GLU A N 1
ATOM 713 C CA . GLU A 1 90 ? -0.081 -2.371 -17.691 1.00 83.88 90 GLU A CA 1
ATOM 714 C C . GLU A 1 90 ? -0.204 -0.862 -17.962 1.00 83.88 90 GLU A C 1
ATOM 716 O O . GLU A 1 90 ? -0.866 -0.453 -18.916 1.00 83.88 90 GLU A O 1
ATOM 721 N N . ASP A 1 91 ? 0.464 -0.026 -17.162 1.00 78.62 91 ASP A N 1
ATOM 722 C CA . ASP A 1 91 ? 0.485 1.426 -17.338 1.00 78.62 91 ASP A CA 1
ATOM 723 C C . ASP A 1 91 ? 1.542 1.850 -18.371 1.00 78.62 91 ASP A C 1
ATOM 725 O O . ASP A 1 91 ? 2.752 1.782 -18.145 1.00 78.62 91 ASP A O 1
ATOM 729 N N . VAL A 1 92 ? 1.070 2.358 -19.512 1.00 70.00 92 VAL A N 1
ATO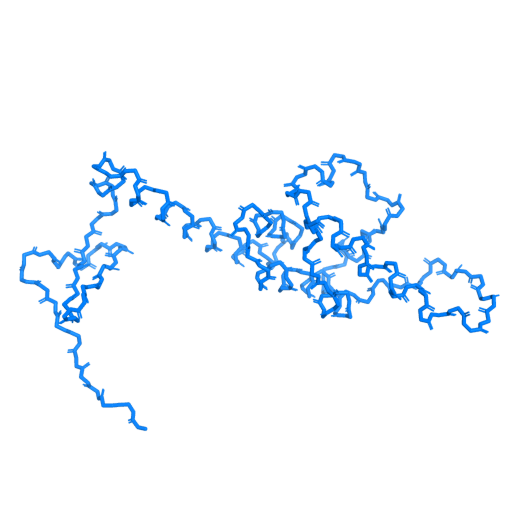M 730 C CA . VAL A 1 92 ? 1.906 2.864 -20.612 1.00 70.00 92 VAL A CA 1
ATOM 731 C C . VAL A 1 92 ? 2.870 3.958 -20.138 1.00 70.00 92 VAL A C 1
ATOM 733 O O . VAL A 1 92 ? 4.011 4.005 -20.598 1.00 70.00 92 VAL A O 1
ATOM 736 N N . ASN A 1 93 ? 2.467 4.805 -19.189 1.00 70.31 93 ASN A N 1
ATOM 737 C CA . ASN A 1 93 ? 3.328 5.862 -18.661 1.00 70.31 93 ASN A CA 1
ATOM 738 C C . ASN A 1 93 ? 4.368 5.309 -17.683 1.00 70.31 93 ASN A C 1
ATOM 740 O O . ASN A 1 93 ? 5.532 5.704 -17.739 1.00 70.31 93 ASN A O 1
ATOM 744 N N . ALA A 1 94 ? 3.987 4.363 -16.820 1.00 64.69 94 ALA A N 1
ATOM 745 C CA . ALA A 1 94 ? 4.929 3.709 -15.910 1.00 64.69 94 ALA A CA 1
ATOM 746 C C . ALA A 1 94 ? 5.919 2.797 -16.653 1.00 64.69 94 ALA A C 1
ATOM 748 O O . ALA A 1 94 ? 7.066 2.653 -16.230 1.00 64.69 94 ALA A O 1
ATOM 749 N N . SER A 1 95 ? 5.526 2.256 -17.811 1.00 64.62 95 SER A N 1
ATOM 750 C CA . SER A 1 95 ? 6.412 1.508 -18.711 1.00 64.62 95 SER A CA 1
ATOM 751 C C . SER A 1 95 ? 7.589 2.345 -19.236 1.00 64.62 95 SER A C 1
ATOM 753 O O . SER A 1 95 ? 8.609 1.782 -19.639 1.00 64.62 95 SER A O 1
ATOM 755 N N . MET A 1 96 ? 7.478 3.681 -19.178 1.00 63.75 96 MET A N 1
ATOM 756 C CA . MET A 1 96 ? 8.543 4.625 -19.522 1.00 63.75 96 MET A CA 1
ATOM 757 C C . MET A 1 96 ? 9.469 4.971 -18.351 1.00 63.75 96 MET A C 1
ATOM 759 O O . MET A 1 96 ? 10.459 5.662 -18.573 1.00 63.75 96 MET A O 1
ATOM 763 N N . ILE A 1 97 ? 9.205 4.501 -17.125 1.00 69.06 97 ILE A N 1
ATOM 764 C CA . ILE A 1 97 ? 10.145 4.678 -16.010 1.00 69.06 97 ILE A CA 1
ATOM 765 C C . ILE A 1 97 ? 11.355 3.783 -16.276 1.00 69.06 97 ILE A C 1
ATOM 767 O O . ILE A 1 97 ? 11.402 2.614 -15.889 1.00 69.06 97 ILE A O 1
ATOM 771 N N . ARG A 1 98 ? 12.351 4.338 -16.962 1.00 71.75 98 ARG A N 1
ATOM 772 C CA . ARG A 1 98 ? 13.660 3.714 -17.097 1.00 71.75 98 ARG A CA 1
ATOM 773 C C . ARG A 1 98 ? 14.502 4.049 -15.883 1.00 71.75 98 ARG A C 1
ATOM 775 O O . ARG A 1 98 ? 14.383 5.118 -15.292 1.00 71.75 98 ARG A O 1
ATOM 782 N N . LEU A 1 99 ? 15.405 3.137 -15.544 1.00 68.69 99 LEU A N 1
ATOM 783 C CA . LEU A 1 99 ? 16.376 3.346 -14.473 1.00 68.69 99 LEU A CA 1
ATOM 784 C C . LEU A 1 99 ? 17.230 4.603 -14.721 1.00 68.69 99 LEU A C 1
ATOM 786 O O . LEU A 1 99 ? 17.538 5.333 -13.788 1.00 68.69 99 LEU A O 1
ATOM 790 N N . GLU A 1 100 ? 17.570 4.848 -15.990 1.00 71.69 100 GLU A N 1
ATOM 791 C CA . GLU A 1 100 ? 18.324 6.016 -16.465 1.00 71.69 100 GLU A CA 1
ATOM 792 C C . GLU A 1 100 ? 17.549 7.337 -16.334 1.00 71.69 100 GLU A C 1
ATOM 794 O O . GLU A 1 100 ? 18.157 8.379 -16.105 1.00 71.69 100 GLU A O 1
ATOM 799 N N . ASP A 1 101 ? 16.216 7.277 -16.380 1.00 73.31 101 ASP A N 1
ATOM 800 C CA . ASP A 1 101 ? 15.330 8.444 -16.323 1.00 73.31 101 ASP A CA 1
ATOM 801 C C . ASP A 1 101 ? 14.735 8.675 -14.921 1.00 73.31 101 ASP A C 1
ATOM 803 O O . ASP A 1 101 ? 14.035 9.664 -14.680 1.00 73.31 101 ASP A O 1
ATOM 807 N N . MET A 1 102 ? 15.004 7.777 -13.963 1.00 77.69 102 MET A N 1
ATOM 808 C CA . MET A 1 102 ? 14.518 7.907 -12.591 1.00 77.69 102 MET A CA 1
ATOM 809 C C . MET A 1 102 ? 15.279 9.021 -11.866 1.00 77.69 102 MET A C 1
ATOM 811 O O . MET A 1 102 ? 16.323 8.813 -11.248 1.00 77.69 102 MET A O 1
ATOM 815 N N . HIS A 1 103 ? 14.726 10.231 -11.916 1.00 81.75 103 HIS A N 1
ATOM 816 C CA . HIS A 1 103 ? 15.286 11.379 -11.214 1.00 81.75 103 HIS A CA 1
ATOM 817 C C . HIS A 1 103 ? 15.336 11.136 -9.694 1.00 81.75 103 HIS A C 1
ATOM 819 O O . HIS A 1 103 ? 14.430 10.531 -9.113 1.00 81.75 103 HIS A O 1
ATOM 825 N N . ALA A 1 104 ? 16.360 11.667 -9.018 1.00 83.69 104 ALA A N 1
ATOM 826 C CA . ALA A 1 104 ? 16.557 11.475 -7.577 1.00 83.69 104 ALA A CA 1
ATOM 827 C C . ALA A 1 104 ? 15.339 11.906 -6.737 1.00 83.69 104 ALA A C 1
ATOM 829 O O . ALA A 1 104 ? 15.020 11.274 -5.731 1.00 83.69 104 ALA A O 1
ATOM 830 N N . SER A 1 105 ? 14.615 12.939 -7.178 1.00 86.62 105 SER A N 1
ATOM 831 C CA . SER A 1 105 ? 13.383 13.403 -6.523 1.00 86.62 105 SER A CA 1
ATOM 832 C C . SER A 1 105 ? 12.244 12.383 -6.563 1.00 86.62 105 SER A C 1
ATOM 834 O O . SER A 1 105 ? 11.385 12.402 -5.686 1.00 86.62 105 SER A O 1
ATOM 836 N N . LEU A 1 106 ? 12.214 11.499 -7.565 1.00 84.00 106 LEU A N 1
ATOM 837 C CA . LEU A 1 106 ? 11.227 10.429 -7.661 1.00 84.00 106 LEU A CA 1
ATOM 838 C C . LEU A 1 106 ? 11.575 9.309 -6.673 1.00 84.00 106 LEU A C 1
ATOM 840 O O . LEU A 1 106 ? 10.724 8.893 -5.892 1.00 84.00 106 LEU A O 1
ATOM 844 N N . ALA A 1 107 ? 12.846 8.897 -6.635 1.00 86.81 107 ALA A N 1
ATOM 845 C CA . ALA A 1 107 ? 13.336 7.873 -5.711 1.00 86.81 107 ALA A CA 1
ATOM 846 C C . ALA A 1 107 ? 13.164 8.271 -4.232 1.00 86.81 107 ALA A C 1
ATOM 848 O O . ALA A 1 107 ? 12.815 7.427 -3.409 1.00 86.81 107 ALA A O 1
ATOM 849 N N . GLN A 1 108 ? 13.330 9.558 -3.904 1.00 90.38 108 GLN A N 1
ATOM 850 C CA . GLN A 1 108 ? 13.140 10.098 -2.549 1.00 90.38 108 GLN A CA 1
ATOM 851 C C . GLN A 1 108 ? 11.702 9.985 -2.018 1.00 90.38 108 GLN A C 1
ATOM 853 O O . GLN A 1 108 ? 11.488 10.108 -0.814 1.00 90.38 108 GLN A O 1
ATOM 858 N N . GLN A 1 109 ? 10.711 9.747 -2.883 1.00 91.62 109 GLN A N 1
ATOM 859 C CA . GLN A 1 109 ? 9.323 9.559 -2.448 1.00 91.62 109 GLN A CA 1
ATOM 860 C C . GLN A 1 109 ? 9.108 8.213 -1.747 1.00 91.62 109 GLN A C 1
ATOM 862 O O . GLN A 1 109 ? 8.142 8.065 -0.997 1.00 91.62 109 GLN A O 1
ATOM 867 N N . ALA A 1 110 ? 9.987 7.234 -1.976 1.00 93.38 110 ALA A N 1
ATOM 868 C CA . ALA A 1 110 ? 9.944 5.924 -1.343 1.00 93.38 110 ALA A CA 1
ATOM 869 C C . ALA A 1 110 ? 11.004 5.793 -0.235 1.00 93.38 110 ALA A C 1
ATOM 871 O O . ALA A 1 110 ? 12.051 6.439 -0.252 1.00 93.38 110 ALA A O 1
ATOM 872 N N . SER A 1 111 ? 10.744 4.915 0.731 1.00 94.88 111 SER A N 1
ATOM 873 C CA . SER A 1 111 ? 11.699 4.574 1.787 1.00 94.88 111 SER A CA 1
ATOM 874 C C . SER A 1 111 ? 12.878 3.774 1.225 1.00 94.88 111 SER A C 1
ATOM 876 O O . SER A 1 111 ? 12.665 2.773 0.543 1.00 94.88 111 SER A O 1
ATOM 878 N N . MET A 1 112 ? 14.113 4.188 1.539 1.00 93.12 112 MET A N 1
ATOM 879 C CA . MET A 1 112 ? 15.375 3.743 0.913 1.00 93.12 112 MET A CA 1
ATOM 880 C C . MET A 1 112 ? 15.538 2.236 0.624 1.00 93.12 112 MET A C 1
ATOM 882 O O . MET A 1 112 ? 16.033 1.916 -0.460 1.00 93.12 112 MET A O 1
ATOM 886 N N . PRO A 1 113 ? 15.117 1.291 1.490 1.00 95.50 113 PRO A N 1
ATOM 887 C CA . PRO A 1 113 ? 15.254 -0.134 1.181 1.00 95.50 113 PRO A CA 1
ATOM 888 C C . PRO A 1 113 ? 14.517 -0.563 -0.095 1.00 95.50 113 PRO A C 1
ATOM 890 O O . PRO A 1 113 ? 14.949 -1.479 -0.797 1.00 95.50 113 PRO A O 1
ATOM 893 N N . TYR A 1 114 ? 13.410 0.106 -0.422 1.00 95.75 114 TYR A N 1
ATOM 894 C CA . TYR A 1 114 ? 12.559 -0.246 -1.556 1.00 95.75 114 TYR A CA 1
ATOM 895 C C . TYR A 1 114 ? 13.168 0.197 -2.897 1.00 95.75 114 TYR A C 1
ATOM 897 O O . TYR A 1 114 ? 13.331 -0.667 -3.755 1.00 95.75 114 TYR A O 1
ATOM 905 N N . PRO A 1 115 ? 13.587 1.462 -3.109 1.00 93.25 115 PRO A N 1
ATOM 906 C CA . PRO A 1 115 ? 14.311 1.851 -4.320 1.00 93.25 115 PRO A CA 1
ATOM 907 C C . PRO A 1 115 ? 15.577 1.030 -4.569 1.00 93.25 115 PRO A C 1
ATOM 909 O O . PRO A 1 115 ? 15.835 0.650 -5.707 1.00 93.25 115 PRO A O 1
ATOM 912 N N . LEU A 1 116 ? 16.341 0.697 -3.522 1.00 92.62 116 LEU A N 1
ATOM 913 C CA . LEU A 1 116 ? 17.539 -0.140 -3.661 1.00 92.62 116 LEU A CA 1
ATOM 914 C C . LEU A 1 116 ? 17.194 -1.570 -4.098 1.00 92.62 116 LEU A C 1
ATOM 916 O O . LEU A 1 116 ? 17.831 -2.119 -4.998 1.00 92.62 116 LEU A O 1
ATOM 920 N N . GLY A 1 117 ? 16.156 -2.159 -3.498 1.00 95.19 117 GLY A N 1
ATOM 921 C CA . GLY A 1 117 ? 15.625 -3.460 -3.904 1.00 95.19 117 GLY A CA 1
ATOM 922 C C . GLY A 1 117 ? 15.131 -3.470 -5.351 1.00 95.19 117 GLY A C 1
ATOM 923 O O . GLY A 1 117 ? 15.421 -4.397 -6.108 1.00 95.19 117 GLY A O 1
ATOM 924 N N . LEU A 1 118 ? 14.444 -2.402 -5.757 1.00 93.62 118 LEU A N 1
ATOM 925 C CA . LEU A 1 118 ? 13.958 -2.216 -7.120 1.00 93.62 118 LEU A CA 1
ATOM 926 C C . LEU A 1 118 ? 15.115 -2.089 -8.116 1.00 93.62 118 LEU A C 1
ATOM 928 O O . LEU A 1 118 ? 15.127 -2.778 -9.135 1.00 93.62 118 LEU A O 1
ATOM 932 N N . PHE A 1 119 ? 16.120 -1.273 -7.795 1.00 90.88 119 PHE A N 1
ATOM 933 C CA . PHE A 1 119 ? 17.326 -1.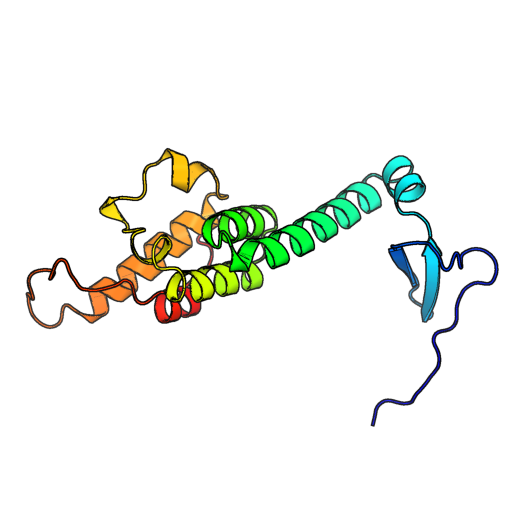119 -8.606 1.00 90.88 119 PHE A CA 1
ATOM 934 C C . PHE A 1 119 ? 18.031 -2.465 -8.809 1.00 90.88 119 PHE A C 1
ATOM 936 O O . PHE A 1 119 ? 18.364 -2.832 -9.933 1.00 90.88 119 PHE A O 1
ATOM 943 N N . LYS A 1 120 ? 18.195 -3.250 -7.739 1.00 92.44 120 LYS A N 1
ATOM 944 C CA . LYS A 1 120 ? 18.792 -4.590 -7.804 1.00 92.44 120 LYS A CA 1
ATOM 945 C C . LYS A 1 120 ? 18.003 -5.535 -8.718 1.00 92.44 120 LYS A C 1
ATOM 947 O O . LYS A 1 120 ? 18.617 -6.219 -9.535 1.00 92.44 120 LYS A O 1
ATOM 952 N N . ALA A 1 121 ? 16.675 -5.560 -8.605 1.00 92.69 121 ALA A N 1
ATOM 953 C CA . ALA A 1 121 ? 15.816 -6.394 -9.448 1.00 92.69 121 ALA A CA 1
ATOM 954 C C . ALA A 1 121 ? 15.913 -6.000 -10.935 1.00 92.69 121 ALA A C 1
ATOM 956 O O . ALA A 1 121 ? 16.041 -6.863 -11.804 1.00 92.69 121 ALA A O 1
ATOM 957 N N . LEU A 1 122 ? 15.953 -4.697 -11.228 1.00 88.62 122 LEU A N 1
ATOM 958 C CA . LEU A 1 122 ? 16.135 -4.178 -12.588 1.00 88.62 122 LEU A CA 1
ATOM 959 C C . LEU A 1 122 ? 17.515 -4.540 -13.163 1.00 88.62 122 LEU A C 1
ATOM 961 O O . LEU A 1 122 ? 17.613 -4.990 -14.305 1.00 88.62 122 LEU A O 1
ATOM 965 N N . MET A 1 123 ? 18.579 -4.425 -12.364 1.00 86.75 123 MET A N 1
ATOM 966 C CA . MET A 1 123 ? 19.933 -4.830 -12.766 1.00 86.75 123 MET A CA 1
ATOM 967 C C . MET A 1 123 ? 20.022 -6.329 -13.077 1.00 86.75 123 MET A C 1
ATOM 969 O O . MET A 1 123 ? 20.650 -6.722 -14.060 1.00 86.75 123 MET A O 1
ATOM 973 N N . GLN A 1 124 ? 19.376 -7.180 -12.275 1.00 86.94 124 GLN A N 1
ATOM 974 C CA . GLN A 1 124 ? 19.342 -8.624 -12.524 1.00 86.94 124 GLN A CA 1
ATOM 975 C C . GLN A 1 124 ? 18.696 -8.948 -13.871 1.00 86.94 124 GLN A C 1
ATOM 977 O O . GLN A 1 124 ? 19.245 -9.756 -14.619 1.00 86.94 124 GLN A O 1
ATOM 982 N N . GLN A 1 125 ? 17.598 -8.272 -14.219 1.00 82.94 125 GLN A N 1
ATOM 983 C CA . GLN A 1 125 ? 16.951 -8.440 -15.521 1.00 82.94 125 GLN A CA 1
ATOM 984 C C . GLN A 1 125 ? 17.914 -8.136 -16.685 1.00 82.94 125 GLN A C 1
ATOM 986 O O . GLN A 1 125 ? 17.888 -8.833 -17.701 1.00 82.94 125 GLN A O 1
ATOM 991 N N . MET A 1 126 ? 18.790 -7.136 -16.537 1.00 74.94 126 MET A N 1
ATOM 992 C CA . MET A 1 126 ? 19.775 -6.779 -17.565 1.00 74.94 126 MET A CA 1
ATOM 993 C C . MET A 1 126 ? 20.878 -7.837 -17.725 1.00 74.94 126 MET A C 1
ATOM 995 O O . MET A 1 126 ? 21.281 -8.140 -18.849 1.00 74.94 126 MET A O 1
ATOM 999 N N . HIS A 1 127 ? 21.331 -8.457 -16.631 1.00 69.06 127 HIS A N 1
ATOM 1000 C CA . HIS A 1 127 ? 22.399 -9.464 -16.671 1.00 69.06 127 HIS A CA 1
ATOM 1001 C C . HIS A 1 127 ? 21.982 -10.804 -17.304 1.00 69.06 127 HIS A C 1
ATOM 1003 O O . HIS A 1 127 ? 22.826 -11.503 -17.871 1.00 69.06 127 HIS A O 1
ATOM 1009 N N . TYR A 1 128 ? 20.692 -11.152 -17.299 1.00 62.06 128 TYR A N 1
ATOM 1010 C CA . TYR A 1 128 ? 20.205 -12.335 -18.025 1.00 62.06 128 TYR A CA 1
ATOM 1011 C C . TYR A 1 128 ? 20.325 -12.203 -19.553 1.00 62.06 128 TYR A C 1
ATOM 1013 O O . TYR A 1 128 ? 20.289 -13.212 -20.253 1.00 62.06 128 TYR A O 1
ATOM 1021 N N . SER A 1 129 ? 20.523 -10.990 -20.085 1.00 58.84 129 SER A N 1
ATOM 1022 C CA . SER A 1 129 ? 20.679 -10.758 -21.527 1.00 58.84 129 SER A CA 1
ATOM 1023 C C . SER A 1 129 ? 22.140 -10.783 -22.013 1.00 58.84 129 SER A C 1
ATOM 1025 O O . SER A 1 129 ? 22.383 -10.706 -23.216 1.00 58.84 129 SER A O 1
ATOM 1027 N N . THR A 1 130 ? 23.127 -10.903 -21.114 1.00 50.44 130 THR A N 1
ATOM 1028 C CA . THR A 1 130 ? 24.566 -10.717 -21.417 1.00 50.44 130 THR A CA 1
ATOM 1029 C C . THR A 1 130 ? 25.361 -11.998 -21.718 1.00 50.44 130 THR A C 1
ATOM 1031 O O . THR A 1 130 ? 26.552 -12.075 -21.431 1.00 50.44 130 THR A O 1
ATOM 1034 N N . GLY A 1 131 ? 24.749 -13.002 -22.353 1.00 53.06 131 GLY A N 1
ATOM 1035 C CA . GLY A 1 131 ? 25.503 -14.115 -22.964 1.00 53.06 131 GLY A CA 1
ATOM 1036 C C . GLY A 1 131 ? 26.254 -13.715 -24.245 1.00 53.06 131 GLY A C 1
ATOM 1037 O O . GLY A 1 131 ? 27.227 -14.352 -24.633 1.00 53.06 131 GLY A O 1
ATOM 1038 N N . TYR A 1 132 ? 25.836 -12.619 -24.877 1.00 50.94 132 TYR A N 1
ATOM 1039 C CA . TYR A 1 132 ? 26.498 -11.997 -26.017 1.00 50.94 132 TYR A CA 1
ATOM 1040 C C . TYR A 1 132 ? 26.404 -10.483 -25.833 1.00 50.94 132 TYR A C 1
ATOM 1042 O O . TYR A 1 132 ? 25.431 -9.994 -25.265 1.00 50.94 132 TYR A O 1
ATOM 1050 N N . VAL A 1 133 ? 27.413 -9.737 -26.286 1.00 49.66 133 VAL A N 1
ATOM 1051 C CA . VAL A 1 133 ? 27.455 -8.265 -26.256 1.00 49.66 133 VAL A CA 1
ATOM 1052 C C . VAL A 1 133 ? 26.381 -7.715 -27.203 1.00 49.66 133 VAL A C 1
ATOM 1054 O O . VAL A 1 133 ? 26.664 -7.246 -28.304 1.00 49.66 133 VAL A O 1
ATOM 1057 N N . GLN A 1 134 ? 25.115 -7.836 -26.822 1.00 49.50 134 GLN A N 1
ATOM 1058 C CA . GLN A 1 134 ? 24.010 -7.242 -27.542 1.00 49.50 134 GLN A CA 1
ATOM 1059 C C . GLN A 1 134 ? 23.891 -5.810 -27.043 1.00 49.50 134 GLN A C 1
ATOM 1061 O O . GLN A 1 134 ? 23.581 -5.551 -25.883 1.00 49.50 134 GLN A O 1
ATOM 1066 N N . ARG A 1 135 ? 24.227 -4.876 -27.939 1.00 52.31 135 ARG A N 1
ATOM 1067 C CA . ARG A 1 135 ? 23.956 -3.450 -27.762 1.00 52.31 135 ARG A CA 1
ATOM 1068 C C . ARG A 1 135 ? 22.505 -3.309 -27.314 1.00 52.31 135 ARG A C 1
ATOM 1070 O O . ARG A 1 135 ? 21.617 -3.761 -28.037 1.00 52.31 135 ARG A O 1
ATOM 1077 N N . TYR A 1 136 ? 22.312 -2.708 -26.142 1.00 52.91 136 TYR A N 1
ATOM 1078 C CA . TYR A 1 136 ? 21.015 -2.317 -25.605 1.00 52.91 136 TYR A CA 1
ATOM 1079 C C . TYR A 1 136 ? 20.150 -1.755 -26.736 1.00 52.91 136 TYR A C 1
ATOM 1081 O O . TYR A 1 136 ? 20.538 -0.777 -27.385 1.00 52.91 136 TYR A O 1
ATOM 1089 N N . LYS A 1 137 ? 19.029 -2.417 -27.041 1.00 58.81 137 LYS A N 1
ATOM 1090 C CA . LYS A 1 137 ? 18.062 -1.868 -27.986 1.00 58.81 137 LYS A CA 1
ATOM 1091 C C . LYS A 1 137 ? 17.202 -0.884 -27.199 1.00 58.81 137 LYS A C 1
ATOM 1093 O O . LYS A 1 137 ? 16.557 -1.305 -26.245 1.00 58.81 137 LYS A O 1
ATOM 1098 N N . PRO A 1 138 ? 17.109 0.389 -27.616 1.00 55.59 138 PRO A N 1
ATOM 1099 C CA . PRO A 1 138 ? 16.292 1.400 -26.941 1.00 55.59 138 PRO A CA 1
ATOM 1100 C C . PRO A 1 138 ? 14.794 1.068 -26.811 1.00 55.59 138 PRO A C 1
ATOM 1102 O O . PRO A 1 138 ? 14.070 1.862 -26.225 1.00 55.59 138 PRO A O 1
ATOM 1105 N N . ASN A 1 139 ? 14.326 -0.063 -27.353 1.00 59.78 139 ASN A N 1
ATOM 1106 C CA . ASN A 1 139 ? 12.932 -0.508 -27.327 1.00 59.78 139 ASN A CA 1
ATOM 1107 C C . ASN A 1 139 ? 12.705 -1.743 -26.437 1.00 59.78 139 ASN A C 1
ATOM 1109 O O . ASN A 1 139 ? 11.604 -2.289 -26.446 1.00 59.78 139 ASN A O 1
ATOM 1113 N N . ASP A 1 140 ? 13.711 -2.214 -25.694 1.00 68.31 140 ASP A N 1
ATOM 1114 C CA . ASP A 1 140 ? 13.493 -3.304 -24.742 1.00 68.31 140 ASP A CA 1
ATOM 1115 C C . ASP A 1 140 ? 12.719 -2.762 -23.535 1.00 68.31 140 ASP A C 1
ATOM 1117 O O . ASP A 1 140 ? 13.258 -2.093 -22.652 1.00 68.31 140 ASP A O 1
ATOM 1121 N N . HIS A 1 141 ? 11.411 -3.018 -23.539 1.00 76.88 141 HIS A N 1
ATOM 1122 C CA . HIS A 1 141 ? 10.515 -2.647 -22.454 1.00 76.88 141 HIS A CA 1
ATOM 1123 C C . HIS A 1 141 ? 10.921 -3.355 -21.154 1.00 76.88 141 HIS A C 1
ATOM 1125 O O . HIS A 1 141 ? 11.280 -4.538 -21.145 1.00 76.88 141 HIS A O 1
ATOM 1131 N N . VAL A 1 142 ? 10.845 -2.632 -20.034 1.00 85.19 142 VAL A N 1
ATOM 1132 C CA . VAL A 1 142 ? 11.070 -3.206 -18.701 1.00 85.19 142 VAL A CA 1
ATOM 1133 C C . VAL A 1 142 ? 10.052 -4.324 -18.471 1.00 85.19 142 VAL A C 1
ATOM 1135 O O . VAL A 1 142 ? 8.849 -4.130 -18.649 1.00 85.19 142 VAL A O 1
ATOM 1138 N N . ARG A 1 143 ? 10.519 -5.511 -18.059 1.00 89.31 143 ARG A N 1
ATOM 1139 C CA . ARG A 1 143 ? 9.645 -6.661 -17.798 1.00 89.31 143 ARG A CA 1
ATOM 1140 C C . ARG A 1 143 ? 9.178 -6.587 -16.355 1.00 89.31 143 ARG A C 1
ATOM 1142 O O . ARG A 1 143 ? 9.601 -7.364 -15.507 1.00 89.31 143 ARG A O 1
ATOM 1149 N N . TRP A 1 144 ? 8.303 -5.623 -16.082 1.00 90.31 144 TRP A N 1
ATOM 1150 C CA . TRP A 1 144 ? 7.828 -5.284 -14.738 1.00 90.31 144 TRP A CA 1
ATOM 1151 C C . TRP A 1 144 ? 7.293 -6.478 -13.937 1.00 90.31 144 TRP A C 1
ATOM 1153 O O . TRP A 1 144 ? 7.500 -6.537 -12.730 1.00 90.31 144 TRP A O 1
ATOM 1163 N N . ASN A 1 145 ? 6.695 -7.474 -14.596 1.00 91.75 145 ASN A N 1
ATOM 1164 C CA . ASN A 1 145 ? 6.291 -8.719 -13.939 1.00 91.75 145 ASN A CA 1
ATOM 1165 C C . ASN A 1 145 ? 7.485 -9.514 -13.388 1.00 91.75 145 ASN A C 1
ATOM 1167 O O . ASN A 1 145 ? 7.442 -9.958 -12.246 1.00 91.75 145 ASN A O 1
ATOM 1171 N N . GLU A 1 146 ? 8.568 -9.656 -14.157 1.00 92.31 146 GLU A N 1
ATOM 1172 C CA . GLU A 1 146 ? 9.793 -10.331 -13.702 1.00 92.31 146 GLU A CA 1
ATOM 1173 C C . GLU A 1 146 ? 10.486 -9.523 -12.599 1.00 92.31 146 GLU A C 1
ATOM 1175 O O . GLU A 1 146 ? 10.929 -10.085 -11.598 1.00 92.31 146 GLU A O 1
ATOM 1180 N N . VAL A 1 147 ? 10.512 -8.193 -12.745 1.00 92.56 147 VAL A N 1
ATOM 1181 C CA . VAL A 1 147 ? 11.034 -7.274 -11.723 1.00 92.56 147 VAL A CA 1
ATOM 1182 C C . VAL A 1 147 ? 10.256 -7.426 -10.418 1.00 92.56 147 VAL A C 1
ATOM 1184 O O . VAL A 1 147 ? 10.868 -7.512 -9.359 1.00 92.56 147 VAL A O 1
ATOM 1187 N N . ALA A 1 148 ? 8.925 -7.501 -10.475 1.00 94.81 148 ALA A N 1
ATOM 1188 C CA . ALA A 1 148 ? 8.079 -7.668 -9.298 1.00 94.81 148 ALA A CA 1
ATOM 1189 C C . ALA A 1 148 ? 8.306 -9.012 -8.589 1.00 94.81 148 ALA A C 1
ATOM 1191 O O . ALA A 1 148 ? 8.285 -9.060 -7.360 1.00 94.81 148 ALA A O 1
ATOM 1192 N N . GLU A 1 149 ? 8.542 -10.097 -9.332 1.00 94.88 149 GLU A N 1
ATOM 1193 C CA . GLU A 1 149 ? 8.868 -11.405 -8.745 1.00 94.88 149 GLU A CA 1
ATOM 1194 C C . GLU A 1 149 ? 10.256 -11.406 -8.087 1.00 94.88 149 GLU A C 1
ATOM 1196 O O . GLU A 1 149 ? 10.416 -11.913 -6.975 1.00 94.88 149 GLU A O 1
ATOM 1201 N N . ALA A 1 150 ? 11.249 -10.785 -8.731 1.00 94.38 150 ALA A N 1
ATOM 1202 C CA . ALA A 1 150 ? 12.615 -10.674 -8.212 1.00 94.38 150 ALA A CA 1
ATOM 1203 C C . ALA A 1 150 ? 12.777 -9.610 -7.110 1.00 94.38 150 ALA A C 1
ATOM 1205 O O . ALA A 1 150 ? 13.788 -9.590 -6.405 1.00 94.38 150 ALA A O 1
ATOM 1206 N N . PHE A 1 151 ? 11.807 -8.707 -6.961 1.00 96.19 151 PHE A N 1
ATOM 1207 C CA . PHE A 1 151 ? 11.879 -7.593 -6.027 1.00 96.19 151 PHE A CA 1
ATOM 1208 C C . PHE A 1 151 ? 11.907 -8.067 -4.571 1.00 96.19 151 PHE A C 1
ATOM 1210 O O . PHE A 1 151 ? 11.039 -8.811 -4.116 1.00 96.19 151 PHE A O 1
ATOM 1217 N N . THR A 1 152 ? 12.863 -7.544 -3.809 1.00 96.44 152 THR A N 1
ATOM 1218 C CA . THR A 1 152 ? 12.910 -7.633 -2.345 1.00 96.44 152 THR A CA 1
ATOM 1219 C C . THR A 1 152 ? 13.529 -6.345 -1.805 1.00 96.44 152 THR A C 1
ATOM 1221 O O . THR A 1 152 ? 14.568 -5.945 -2.345 1.00 96.44 152 THR A O 1
ATOM 1224 N N . PRO A 1 153 ? 12.978 -5.702 -0.756 1.00 95.50 153 PRO A N 1
ATOM 1225 C CA . PRO A 1 153 ? 13.625 -4.555 -0.124 1.00 95.50 153 PRO A CA 1
ATOM 1226 C C . PRO A 1 153 ? 15.062 -4.896 0.300 1.00 95.50 153 PRO A C 1
ATOM 1228 O O . PRO A 1 153 ? 15.305 -5.958 0.872 1.00 95.50 153 PRO A O 1
ATOM 1231 N N . SER A 1 154 ? 16.017 -4.016 -0.001 1.00 92.50 154 SER A N 1
ATOM 1232 C CA . SER A 1 154 ? 17.432 -4.220 0.327 1.00 92.50 154 SER A CA 1
ATOM 1233 C C . SER A 1 154 ? 17.785 -3.462 1.602 1.00 92.50 154 SER A C 1
ATOM 1235 O O . SER A 1 154 ? 17.648 -2.240 1.639 1.00 92.50 154 SER A O 1
ATOM 1237 N N . PHE A 1 155 ? 18.237 -4.186 2.624 1.00 78.69 155 PHE A N 1
ATOM 1238 C CA . PHE A 1 155 ? 18.719 -3.637 3.895 1.00 78.69 155 PHE A CA 1
ATOM 1239 C C . PHE A 1 155 ? 20.244 -3.573 3.935 1.00 78.69 155 PHE A C 1
ATOM 1241 O O . PHE A 1 155 ? 20.878 -4.423 3.266 1.00 78.69 155 PHE A O 1
#

Radius of gyration: 21.17 Å; chains: 1; bounding box: 52×40×52 Å

Organism: NCBI:txid1423913

Secondary structure (DSSP, 8-state):
----PPPEEEEEEE-TT-SEEEE-TTSEEEEE-HHHHHHH-HHHHHHHHHHHHHHHHHHHHTT-HHHHHHHHHHTT-HHHHHHHHHHTTT-TTGGG--TTT--HHHHTTS-THHHHHHHHHHHHHHHTTTTS-----TT----HHHHHHH-----

pLDDT: mean 85.57, std 13.29, range [39.06, 96.88]

Foldseek 3Di:
DDPPDDQAEDPPQDDVPAPDWDADPVRYIGRHHLPVVLVVDVVSVVVVVLVVLLVVLVVCLQVPLLLSLQSCQVSVNLVSNLSSLVSCVVDPVSQPPDPVPCDPVSVVSHDQQQVVQLVVLQVVVVVVVVPDPDDDDPPPTRPSNSSSVSGDRHD

Sequence (155 aa):
MSDGQTPKFDSIYNDPSASTTLVSSDEVYFRVDPYPLKKGSTVFRDVLTENALREQAKLKAFERPWEAFCLASHLKDEKLAKHSLKLMAEDVNASMIRLEDMHASLAQQASMPYPLGLFKALMQQMHYSTGYVQRYKPNDHVRWNEVAEAFTPSF